Protein AF-A0A966C2Y0-F1 (afdb_monomer)

Secondary structure (DSSP, 8-state):
-HHHHHHHHHHHHHHHHHHHHHHHHHHHHHHHHHHHHHHHHHHHHHHHHHHTTT--HHHHHHHHHHHHHHHHHHHHHHHHHHHHHHHHHHHHHHHHHHHHHHHH--THHHHHHHHHHHHHHHHHHHHHHHHHHHHHHHHTTTS--GGGS-------

Sequence (156 aa):
MLPELVKTDIVTVLQTALAPAFLLVALGSMLNIFTGRLARVIDRSRLVQGRYLETEGEEHILCVSELRDLQLRIKYVNSAIYFSVLSAIVVCILIGLLFLMGLTNNPALAQIVAGAFTVAVIFLSVALIQFSREVRTGIRDFMIREEYLERSDRDK

Nearest PDB structures (foldseek):
  5c1f-assembly1_B  TM=3.737E-01  e=1.104E+00  Schizosaccharomyces pombe 972h-
  5nnv-assembly2_B  TM=4.106E-01  e=2.989E+00  Bacillus subtilis subsp. subtilis str. 168

pLDDT: mean 83.78, std 14.34, range [43.12, 97.38]

Mean predicted aligned error: 8.85 Å

Structure (mmCIF, N/CA/C/O backbone):
data_AF-A0A966C2Y0-F1
#
_entry.id   AF-A0A966C2Y0-F1
#
loop_
_atom_site.group_PDB
_atom_site.id
_atom_site.type_symbol
_atom_site.label_atom_id
_atom_site.label_alt_id
_atom_site.label_comp_id
_atom_site.label_asym_id
_atom_site.label_entity_id
_atom_site.label_seq_id
_atom_site.pdbx_PDB_ins_code
_atom_site.Cartn_x
_atom_site.Cartn_y
_atom_site.Cartn_z
_atom_site.occupancy
_atom_site.B_iso_or_equiv
_atom_site.auth_seq_id
_atom_site.auth_comp_id
_atom_site.auth_asym_id
_atom_site.auth_atom_id
_atom_site.pdbx_PDB_model_num
ATOM 1 N N . MET A 1 1 ? 34.117 11.760 -32.355 1.00 48.16 1 MET A N 1
ATOM 2 C CA . MET A 1 1 ? 32.700 11.503 -32.698 1.00 48.16 1 MET A CA 1
ATOM 3 C C . MET A 1 1 ? 32.055 10.374 -31.876 1.00 48.16 1 MET A C 1
ATOM 5 O O . MET A 1 1 ? 30.841 10.332 -31.794 1.00 48.16 1 MET A O 1
ATOM 9 N N . LEU A 1 2 ? 32.827 9.510 -31.195 1.00 54.31 2 LEU A N 1
ATOM 10 C CA . LEU A 1 2 ? 32.312 8.429 -30.332 1.00 54.31 2 LEU A CA 1
ATOM 11 C C . LEU A 1 2 ? 31.810 8.801 -28.904 1.00 54.31 2 LEU A C 1
ATOM 13 O O . LEU A 1 2 ? 31.111 7.970 -28.333 1.00 54.31 2 LEU A O 1
ATOM 17 N N . PRO A 1 3 ? 32.077 9.985 -28.300 1.00 53.78 3 PRO A N 1
ATOM 18 C CA . PRO A 1 3 ? 31.546 10.290 -26.963 1.00 53.78 3 PRO A CA 1
ATOM 19 C C . PRO A 1 3 ? 30.131 10.898 -26.962 1.00 53.78 3 PRO A C 1
ATOM 21 O O . PRO A 1 3 ? 29.460 10.837 -25.937 1.00 53.78 3 PRO A O 1
ATOM 24 N N . GLU A 1 4 ? 29.650 11.468 -28.076 1.00 51.91 4 GLU A N 1
ATOM 25 C CA . GLU A 1 4 ? 28.286 12.028 -28.147 1.00 51.91 4 GLU A CA 1
ATOM 26 C C . GLU A 1 4 ? 27.208 10.944 -28.237 1.00 51.91 4 GLU A C 1
ATOM 28 O O . GLU A 1 4 ? 26.176 11.073 -27.587 1.00 51.91 4 GLU A O 1
ATOM 33 N N . LEU A 1 5 ? 27.466 9.846 -28.958 1.00 53.47 5 LEU A N 1
ATOM 34 C CA . LEU A 1 5 ? 26.516 8.733 -29.094 1.00 53.47 5 LEU A CA 1
ATOM 35 C C . LEU A 1 5 ? 26.255 8.038 -27.745 1.00 53.47 5 LEU A C 1
ATOM 37 O O . LEU A 1 5 ? 25.105 7.860 -27.362 1.00 53.47 5 LEU A O 1
ATOM 41 N N . VAL A 1 6 ? 27.309 7.765 -26.964 1.00 56.72 6 VAL A N 1
ATOM 42 C CA . VAL A 1 6 ? 27.183 7.160 -25.621 1.00 56.72 6 VAL A CA 1
ATOM 43 C C . VAL A 1 6 ? 26.475 8.097 -24.632 1.00 56.72 6 VAL A C 1
ATOM 45 O O . VAL A 1 6 ? 25.747 7.647 -23.747 1.00 56.72 6 VAL A O 1
ATOM 48 N N . LYS A 1 7 ? 26.671 9.416 -24.768 1.00 55.12 7 LYS A N 1
ATOM 49 C CA . LYS A 1 7 ? 26.051 10.408 -23.880 1.00 55.12 7 LYS A CA 1
ATOM 50 C C . LYS A 1 7 ? 24.544 10.517 -24.116 1.00 55.12 7 LYS A C 1
ATOM 52 O O . LYS A 1 7 ? 23.805 10.681 -23.147 1.00 55.12 7 LYS A O 1
ATOM 57 N N . THR A 1 8 ? 24.090 10.398 -25.363 1.00 59.09 8 THR A N 1
ATOM 58 C CA . THR A 1 8 ? 22.660 10.429 -25.696 1.00 59.09 8 THR A CA 1
ATOM 59 C C . THR A 1 8 ? 21.933 9.200 -25.151 1.00 59.09 8 THR A C 1
ATOM 61 O O . THR A 1 8 ? 20.899 9.363 -24.509 1.00 59.09 8 THR A O 1
ATOM 64 N N . ASP A 1 9 ? 22.514 8.002 -25.274 1.00 66.56 9 ASP A N 1
ATOM 65 C CA . ASP A 1 9 ? 21.869 6.760 -24.819 1.00 66.56 9 ASP A CA 1
ATOM 66 C C . ASP A 1 9 ? 21.641 6.736 -23.299 1.00 66.56 9 ASP A C 1
ATOM 68 O O . ASP A 1 9 ? 20.539 6.444 -22.831 1.00 66.56 9 ASP A O 1
ATOM 72 N N . ILE A 1 10 ? 22.638 7.135 -22.502 1.00 69.62 10 ILE A N 1
ATOM 73 C CA . ILE A 1 10 ? 22.497 7.183 -21.037 1.00 69.62 10 ILE A CA 1
ATOM 74 C C . ILE A 1 10 ? 21.482 8.238 -20.586 1.00 69.62 10 ILE A C 1
ATOM 76 O O . ILE A 1 10 ? 20.708 7.990 -19.661 1.00 69.62 10 ILE A O 1
ATOM 80 N N . VAL A 1 11 ? 21.441 9.401 -21.242 1.00 75.00 11 VAL A N 1
ATOM 81 C CA . VAL A 1 11 ? 20.462 10.450 -20.923 1.00 75.00 11 VAL A CA 1
ATOM 82 C C . VAL A 1 11 ? 19.042 9.978 -21.245 1.00 75.00 11 VAL A C 1
ATOM 84 O O . VAL A 1 11 ? 18.140 10.181 -20.432 1.00 75.00 11 VAL A O 1
ATOM 87 N N . THR A 1 12 ? 18.836 9.293 -22.373 1.00 76.19 12 THR A N 1
ATOM 88 C CA . THR A 1 12 ? 17.528 8.739 -22.751 1.00 76.19 12 THR A CA 1
ATOM 89 C C . THR A 1 12 ? 17.063 7.646 -21.785 1.00 76.19 12 THR A C 1
ATOM 91 O O . THR A 1 12 ? 15.888 7.613 -21.417 1.00 76.19 12 THR A O 1
ATOM 94 N N . VAL A 1 13 ? 17.967 6.788 -21.306 1.00 75.06 13 VAL A N 1
ATOM 95 C CA . VAL A 1 13 ? 17.651 5.751 -20.304 1.00 75.06 13 VAL A CA 1
ATOM 96 C C . VAL A 1 13 ? 17.295 6.362 -18.946 1.00 75.06 13 VAL A C 1
ATOM 98 O O . VAL A 1 13 ? 16.336 5.939 -18.301 1.00 75.06 13 VAL A O 1
ATOM 101 N N . LEU A 1 14 ? 18.010 7.407 -18.521 1.00 76.19 14 LEU A N 1
ATOM 102 C CA . LEU A 1 14 ? 17.665 8.142 -17.302 1.00 76.19 14 LEU A CA 1
ATOM 103 C C . LEU A 1 14 ? 16.274 8.782 -17.408 1.00 76.19 14 LEU A C 1
ATOM 105 O O . LEU A 1 14 ? 15.496 8.711 -16.460 1.00 76.19 14 LEU A O 1
ATOM 109 N N . GLN A 1 15 ? 15.937 9.365 -18.562 1.00 80.25 15 GLN A N 1
ATOM 110 C CA . GLN A 1 15 ? 14.630 9.985 -18.792 1.00 80.25 15 GLN A CA 1
ATOM 111 C C . GLN A 1 15 ? 13.483 8.967 -18.811 1.00 80.25 15 GLN A C 1
ATOM 113 O O . GLN A 1 15 ? 12.427 9.238 -18.239 1.00 80.25 15 GLN A O 1
ATOM 118 N N . THR A 1 16 ? 13.673 7.786 -19.406 1.00 79.50 16 THR A N 1
ATOM 119 C CA . THR A 1 16 ? 12.645 6.729 -19.400 1.00 79.50 16 THR A CA 1
ATOM 120 C C . THR A 1 16 ? 12.432 6.130 -18.008 1.00 79.50 16 THR A C 1
ATOM 122 O O . THR A 1 16 ? 11.307 5.759 -17.670 1.00 79.50 16 THR A O 1
ATOM 125 N N . ALA A 1 17 ? 13.461 6.121 -17.157 1.00 82.81 17 ALA A N 1
ATOM 126 C CA . ALA A 1 17 ? 13.355 5.702 -15.760 1.00 82.81 17 ALA A CA 1
ATOM 127 C C . ALA A 1 17 ? 12.655 6.730 -14.839 1.00 82.81 17 ALA A C 1
ATOM 129 O O . ALA A 1 17 ? 12.220 6.364 -13.745 1.00 82.81 17 ALA A O 1
ATOM 130 N N . LEU A 1 18 ? 12.484 7.994 -15.259 1.00 86.50 18 LEU A N 1
ATOM 131 C CA . LEU A 1 18 ? 11.802 9.013 -14.441 1.00 86.50 18 LEU A CA 1
ATOM 132 C C . LEU A 1 18 ? 10.325 8.681 -14.202 1.00 86.50 18 LEU A C 1
ATOM 134 O O . LEU A 1 18 ? 9.833 8.846 -13.087 1.00 86.50 18 LEU A O 1
ATOM 138 N N . ALA A 1 19 ? 9.615 8.190 -15.220 1.00 85.12 19 ALA A N 1
ATOM 139 C CA . ALA A 1 19 ? 8.190 7.868 -15.115 1.00 85.12 19 ALA A CA 1
ATOM 140 C C . ALA A 1 19 ? 7.872 6.862 -13.981 1.00 85.12 19 ALA A C 1
ATOM 142 O O . ALA A 1 19 ? 7.036 7.170 -13.127 1.00 85.12 19 ALA A O 1
ATOM 143 N N . PRO A 1 20 ? 8.536 5.695 -13.884 1.00 86.94 20 PRO A N 1
ATOM 144 C CA . PRO A 1 20 ? 8.327 4.784 -12.758 1.00 86.94 20 PRO A CA 1
ATOM 145 C C . PRO A 1 20 ? 8.891 5.301 -11.427 1.00 86.94 20 PRO A C 1
ATOM 147 O O . PRO A 1 20 ? 8.351 4.964 -10.374 1.00 86.94 20 PRO A O 1
ATOM 150 N N . ALA A 1 21 ? 9.917 6.159 -11.435 1.00 90.25 21 ALA A N 1
ATOM 151 C CA . ALA A 1 21 ? 10.388 6.804 -10.209 1.00 90.25 21 ALA A CA 1
ATOM 152 C C . ALA A 1 21 ? 9.316 7.729 -9.597 1.00 90.25 21 ALA A C 1
ATOM 154 O O . ALA A 1 21 ? 9.116 7.717 -8.382 1.00 90.25 21 ALA A O 1
ATOM 155 N N . PHE A 1 22 ? 8.551 8.461 -10.418 1.00 91.25 22 PHE A N 1
ATOM 156 C CA . PHE A 1 22 ? 7.397 9.236 -9.938 1.00 91.25 22 PHE A CA 1
ATOM 157 C C . PHE A 1 22 ? 6.330 8.356 -9.278 1.00 91.25 22 PHE A C 1
ATOM 159 O O . PHE A 1 22 ? 5.731 8.749 -8.275 1.00 91.25 22 PHE A O 1
ATOM 166 N N . LEU A 1 23 ? 6.122 7.145 -9.798 1.00 91.50 23 LEU A N 1
ATOM 167 C CA . LEU A 1 23 ? 5.194 6.181 -9.213 1.00 91.50 23 LEU A CA 1
ATOM 168 C C . LEU A 1 23 ? 5.664 5.732 -7.814 1.00 91.50 23 LEU A C 1
ATOM 170 O O . LEU A 1 23 ? 4.839 5.643 -6.906 1.00 91.50 23 LEU A O 1
ATOM 174 N N . LEU A 1 24 ? 6.974 5.554 -7.583 1.00 94.25 24 LEU A N 1
ATOM 175 C CA . LEU A 1 24 ? 7.514 5.288 -6.237 1.00 94.25 24 LEU A CA 1
ATOM 176 C C . LEU A 1 24 ? 7.253 6.433 -5.256 1.00 94.25 24 LEU A C 1
ATOM 178 O O . LEU A 1 24 ? 6.885 6.182 -4.109 1.00 94.25 24 LEU A O 1
ATOM 182 N N . VAL A 1 25 ? 7.405 7.684 -5.697 1.00 95.19 25 VAL A N 1
ATOM 183 C CA . VAL A 1 25 ? 7.099 8.852 -4.855 1.00 95.19 25 VAL A CA 1
ATOM 184 C C . VAL A 1 25 ? 5.616 8.862 -4.474 1.00 95.19 25 VAL A C 1
ATOM 186 O O . VAL A 1 25 ? 5.275 9.043 -3.302 1.00 95.19 25 VAL A O 1
ATOM 189 N N . ALA A 1 26 ? 4.729 8.600 -5.439 1.00 93.12 26 ALA A N 1
ATOM 190 C CA . ALA A 1 26 ? 3.293 8.498 -5.189 1.00 93.12 26 ALA A CA 1
ATOM 191 C C . ALA A 1 26 ? 2.954 7.357 -4.211 1.00 93.12 26 ALA A C 1
ATOM 193 O O . ALA A 1 26 ? 2.179 7.560 -3.275 1.00 93.12 26 ALA A O 1
ATOM 194 N N . LEU A 1 27 ? 3.581 6.185 -4.367 1.00 95.31 27 LEU A N 1
ATOM 195 C CA . LEU A 1 27 ? 3.452 5.060 -3.435 1.00 95.31 27 LEU A CA 1
ATOM 196 C C . LEU A 1 27 ? 3.918 5.427 -2.024 1.00 95.31 27 LEU A C 1
ATOM 198 O O . LEU A 1 27 ? 3.228 5.101 -1.061 1.00 95.31 27 LEU A O 1
ATOM 202 N N . GLY A 1 28 ? 5.039 6.140 -1.886 1.00 95.19 28 GLY A N 1
ATOM 203 C CA . GLY A 1 28 ? 5.531 6.618 -0.592 1.00 95.19 28 GLY A CA 1
ATOM 204 C C . GLY A 1 28 ? 4.529 7.539 0.109 1.00 95.19 28 GLY A C 1
ATOM 205 O O . GLY A 1 28 ? 4.244 7.366 1.295 1.00 95.19 28 GLY A O 1
ATOM 206 N N . SER A 1 29 ? 3.921 8.465 -0.639 1.00 95.12 29 SER A N 1
ATOM 207 C CA . SER A 1 29 ? 2.847 9.322 -0.124 1.00 95.12 29 SER A CA 1
ATOM 208 C C . SER A 1 29 ? 1.627 8.506 0.325 1.00 95.12 29 SER A C 1
ATOM 210 O O . SER A 1 29 ? 1.135 8.686 1.442 1.00 95.12 2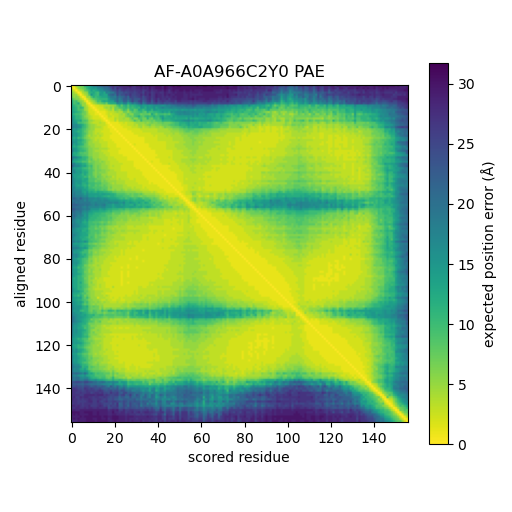9 SER A O 1
ATOM 212 N N . MET A 1 30 ? 1.179 7.545 -0.492 1.00 93.19 30 MET A N 1
ATOM 213 C CA . MET A 1 30 ? 0.061 6.660 -0.143 1.00 93.19 30 MET A 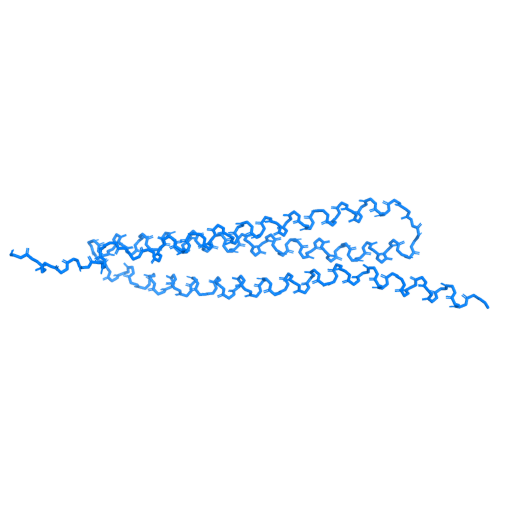CA 1
ATOM 214 C C . MET A 1 30 ? 0.347 5.817 1.103 1.00 93.19 30 MET A C 1
ATOM 216 O O . MET A 1 30 ? -0.511 5.710 1.978 1.00 93.19 30 MET A O 1
ATOM 220 N N . LEU A 1 31 ? 1.557 5.269 1.235 1.00 95.00 31 LEU A N 1
ATOM 221 C CA . LEU A 1 31 ? 1.965 4.501 2.412 1.00 95.00 31 LEU A CA 1
ATOM 222 C C . LEU A 1 31 ? 1.936 5.349 3.684 1.00 95.00 31 LEU A C 1
ATOM 224 O O . LEU A 1 31 ? 1.497 4.860 4.726 1.00 95.00 31 LEU A O 1
ATOM 228 N N . ASN A 1 32 ? 2.334 6.620 3.608 1.00 95.44 32 ASN A N 1
ATOM 229 C CA . ASN A 1 32 ? 2.233 7.530 4.745 1.00 95.44 32 ASN A CA 1
ATOM 230 C C . ASN A 1 32 ? 0.765 7.772 5.146 1.00 95.44 32 ASN A C 1
ATOM 232 O O . ASN A 1 32 ? 0.423 7.721 6.327 1.00 95.44 32 ASN A O 1
ATOM 236 N N . ILE A 1 33 ? -0.130 7.946 4.165 1.00 93.19 33 ILE A N 1
ATOM 237 C CA . ILE A 1 33 ? -1.577 8.067 4.412 1.00 93.19 33 ILE A CA 1
ATOM 238 C C . ILE A 1 33 ? -2.112 6.802 5.092 1.00 93.19 33 ILE A C 1
ATOM 240 O O . ILE A 1 33 ? -2.822 6.894 6.095 1.00 93.19 33 ILE A O 1
ATOM 244 N N . PHE A 1 34 ? -1.775 5.618 4.579 1.00 92.56 34 PHE A N 1
ATOM 245 C CA . PHE A 1 34 ? -2.255 4.353 5.134 1.00 92.56 34 PHE A CA 1
ATOM 246 C C . PHE A 1 34 ? -1.731 4.126 6.549 1.00 92.56 34 PHE A C 1
ATOM 248 O O . PHE A 1 34 ? -2.508 3.786 7.438 1.00 92.56 34 PHE A O 1
ATOM 255 N N . THR A 1 35 ? -0.447 4.389 6.779 1.00 92.88 35 THR A N 1
ATOM 256 C CA . THR A 1 35 ? 0.198 4.243 8.089 1.00 92.88 35 THR A CA 1
ATOM 257 C C . THR A 1 35 ? -0.403 5.207 9.109 1.00 92.88 35 THR A C 1
ATOM 259 O O . THR A 1 35 ? -0.770 4.789 10.205 1.00 92.88 35 THR A O 1
ATOM 262 N N . GLY A 1 36 ? -0.606 6.476 8.736 1.00 93.25 36 GLY A N 1
ATOM 263 C CA . GLY A 1 36 ? -1.251 7.461 9.605 1.00 93.25 36 GLY A CA 1
ATOM 264 C C . GLY A 1 36 ? -2.695 7.093 9.955 1.00 93.25 36 GLY A C 1
ATOM 265 O O . GLY A 1 36 ? -3.139 7.303 11.082 1.00 93.25 36 GLY A O 1
ATOM 266 N N . ARG A 1 37 ? -3.443 6.499 9.017 1.00 89.81 37 ARG A N 1
ATOM 267 C CA . ARG A 1 37 ? -4.793 5.987 9.299 1.00 89.81 37 ARG A CA 1
ATOM 268 C C . ARG A 1 37 ? -4.769 4.753 10.188 1.00 89.81 37 ARG A C 1
ATOM 270 O O . ARG A 1 37 ? -5.553 4.694 11.129 1.00 89.81 37 ARG A O 1
ATOM 277 N N . LEU A 1 38 ? -3.873 3.807 9.919 1.00 93.38 38 LEU A N 1
ATOM 278 C CA . LEU A 1 38 ? -3.712 2.601 10.722 1.00 93.38 38 LEU A CA 1
ATOM 279 C C . LEU A 1 38 ? -3.387 2.951 12.176 1.00 93.38 38 LEU A C 1
ATOM 281 O O . LEU A 1 38 ? -4.039 2.422 13.069 1.00 93.38 38 LEU A O 1
ATOM 285 N N . ALA A 1 39 ? -2.455 3.881 12.401 1.00 93.75 39 ALA A N 1
ATOM 286 C CA . ALA A 1 39 ? -2.108 4.369 13.734 1.00 93.75 39 ALA A CA 1
ATOM 287 C C . ALA A 1 39 ? -3.346 4.893 14.474 1.00 93.75 39 ALA A C 1
ATOM 289 O O . ALA A 1 39 ? -3.665 4.398 15.549 1.00 93.75 39 ALA A O 1
ATOM 290 N N . ARG A 1 40 ? -4.133 5.778 13.842 1.00 91.69 40 ARG A N 1
ATOM 291 C CA . ARG A 1 40 ? -5.376 6.299 14.440 1.00 91.69 40 ARG A CA 1
ATOM 292 C C . ARG A 1 40 ? -6.395 5.206 14.776 1.00 91.69 40 ARG A C 1
ATOM 294 O O . ARG A 1 40 ? -7.043 5.279 15.816 1.00 91.69 40 ARG A O 1
ATOM 301 N N . VAL A 1 41 ? -6.567 4.204 13.908 1.00 89.88 41 VAL A N 1
ATOM 302 C CA . VAL A 1 41 ? -7.503 3.091 14.159 1.00 89.88 41 VAL A CA 1
ATOM 303 C C . VAL A 1 41 ? -6.993 2.188 15.286 1.00 89.88 41 VAL A C 1
ATOM 305 O O . VAL A 1 41 ? -7.786 1.769 16.127 1.00 89.88 41 VAL A O 1
ATOM 308 N N . ILE A 1 42 ? -5.686 1.919 15.341 1.00 92.62 42 ILE A N 1
ATOM 309 C CA . ILE A 1 42 ? -5.057 1.140 16.414 1.00 92.62 42 ILE A CA 1
ATOM 310 C C . ILE A 1 42 ? -5.176 1.876 17.747 1.00 92.62 42 ILE A C 1
ATOM 312 O O . ILE A 1 42 ? -5.602 1.273 18.729 1.00 92.62 42 ILE A O 1
ATOM 316 N N . ASP A 1 43 ? -4.866 3.168 17.791 1.00 94.50 43 ASP A N 1
ATOM 317 C CA . ASP A 1 43 ? -4.973 3.963 19.014 1.00 94.50 43 ASP A CA 1
ATOM 318 C C . ASP A 1 43 ? -6.420 4.003 19.515 1.00 94.50 43 ASP A C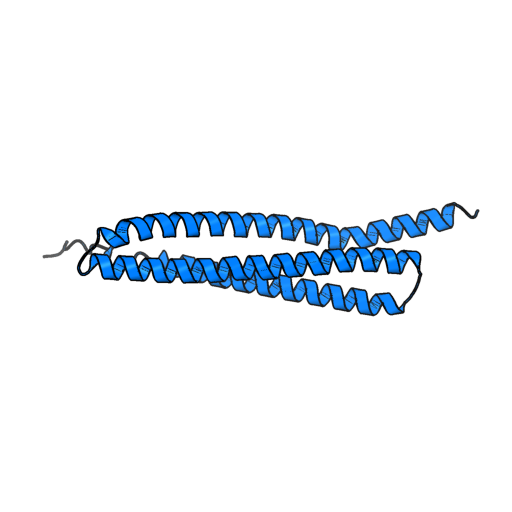 1
ATOM 320 O O . ASP A 1 43 ? -6.666 3.760 20.696 1.00 94.50 43 ASP A O 1
ATOM 324 N N . ARG A 1 44 ? -7.401 4.163 18.613 1.00 90.69 44 ARG A N 1
ATOM 325 C CA . ARG A 1 44 ? -8.818 4.019 18.972 1.00 90.69 44 ARG A CA 1
ATOM 326 C C . ARG A 1 44 ? -9.132 2.621 19.507 1.00 90.69 44 ARG A C 1
ATOM 328 O O . ARG A 1 44 ? -9.793 2.517 20.531 1.00 90.69 44 ARG A O 1
ATOM 335 N N . SER A 1 45 ? -8.639 1.554 18.877 1.00 91.69 45 SER A N 1
ATOM 336 C CA . SER A 1 45 ? -8.867 0.188 19.374 1.00 91.69 45 SER A CA 1
ATOM 337 C C . SER A 1 45 ? -8.308 -0.032 20.775 1.00 91.69 45 SER A C 1
ATOM 339 O O . SER A 1 45 ? -8.985 -0.646 21.590 1.00 91.69 45 SER A O 1
ATOM 341 N N . ARG A 1 46 ? -7.141 0.541 21.096 1.00 92.50 46 ARG A N 1
ATOM 342 C CA . ARG A 1 46 ? -6.543 0.468 22.436 1.00 92.50 46 ARG A CA 1
ATOM 343 C C . ARG A 1 46 ? -7.407 1.169 23.482 1.00 92.50 46 ARG A C 1
ATOM 345 O O . ARG A 1 46 ? -7.600 0.627 24.564 1.00 92.50 46 ARG A O 1
ATOM 352 N N . LEU A 1 47 ? -7.967 2.334 23.148 1.00 90.94 47 LEU A N 1
ATOM 353 C CA . LEU A 1 47 ? -8.891 3.053 24.031 1.00 90.94 47 LEU A CA 1
ATOM 354 C C . LEU A 1 47 ? -10.164 2.240 24.306 1.00 90.94 47 LEU A C 1
ATOM 356 O O . LEU A 1 47 ? -10.572 2.107 25.456 1.00 90.94 47 LEU A O 1
ATOM 360 N N . VAL A 1 48 ? -10.775 1.657 23.268 1.00 89.00 48 VAL A N 1
ATOM 361 C CA . VAL A 1 48 ? -11.984 0.831 23.437 1.00 89.00 48 VAL A CA 1
ATOM 362 C C . VAL A 1 48 ? -11.670 -0.462 24.199 1.00 89.00 48 VAL A C 1
ATOM 364 O O . VAL A 1 48 ? -12.446 -0.855 25.063 1.00 89.00 48 VAL A O 1
ATOM 367 N N . GLN A 1 49 ? -10.509 -1.081 23.955 1.00 90.44 49 GLN A N 1
ATOM 368 C CA . GLN A 1 49 ? -10.044 -2.256 24.700 1.00 90.44 49 GLN A CA 1
ATOM 369 C C . GLN A 1 49 ? -9.869 -1.973 26.195 1.00 90.44 49 GLN A C 1
ATOM 371 O O . GLN A 1 49 ? -10.158 -2.853 26.997 1.00 90.44 49 GLN A O 1
ATOM 376 N N . GLY A 1 50 ? -9.448 -0.765 26.582 1.00 89.56 50 GLY A N 1
ATOM 377 C CA . GLY A 1 50 ? -9.371 -0.373 27.994 1.00 89.56 50 GLY A CA 1
ATOM 378 C C . GLY A 1 50 ? -10.728 -0.444 28.702 1.00 89.56 50 GLY A C 1
ATOM 379 O O . GLY A 1 50 ? -10.820 -0.984 29.798 1.00 89.56 50 GLY A O 1
ATOM 380 N N . ARG A 1 51 ? -11.798 -0.012 28.022 1.00 86.50 51 ARG A N 1
ATOM 381 C CA . ARG A 1 51 ? -13.179 -0.036 28.544 1.00 86.50 51 ARG A CA 1
ATOM 382 C C . ARG A 1 51 ? -13.798 -1.435 28.588 1.00 86.50 51 ARG A C 1
ATOM 384 O O . ARG A 1 51 ? -14.828 -1.635 29.222 1.00 86.50 51 ARG A O 1
ATOM 391 N N . TYR A 1 52 ? -13.201 -2.417 27.912 1.00 86.06 52 TYR A N 1
ATOM 392 C CA . TYR A 1 52 ? -13.736 -3.781 27.849 1.00 86.06 52 TYR A CA 1
ATOM 393 C C . TYR A 1 52 ? -13.861 -4.428 29.237 1.00 86.06 52 TYR A C 1
ATOM 395 O O . TYR A 1 52 ? -14.821 -5.147 29.490 1.00 86.06 52 TYR A O 1
ATOM 403 N N . LEU A 1 53 ? -12.903 -4.159 30.130 1.00 83.31 53 LEU A N 1
ATOM 404 C CA . LEU A 1 53 ? -12.878 -4.690 31.500 1.00 83.31 53 LEU A CA 1
ATOM 405 C C . LEU A 1 53 ? -13.804 -3.931 32.464 1.00 83.31 53 LEU A C 1
ATOM 407 O O . LEU A 1 53 ? -14.062 -4.421 33.556 1.00 83.31 53 LEU A O 1
ATOM 411 N N . GLU A 1 54 ? -14.276 -2.749 32.070 1.00 86.69 54 GLU A N 1
ATOM 412 C CA . GLU A 1 54 ? -15.052 -1.827 32.911 1.00 86.69 54 GLU A CA 1
ATOM 413 C C . GLU A 1 54 ? -16.543 -1.791 32.532 1.00 86.69 54 GLU A C 1
ATOM 415 O O . GLU A 1 54 ? -17.323 -1.098 33.176 1.00 86.69 54 GLU A O 1
ATOM 420 N N . THR A 1 55 ? -16.945 -2.516 31.483 1.00 84.94 55 THR A N 1
ATOM 421 C CA . THR A 1 55 ? -18.310 -2.498 30.934 1.00 84.94 55 THR A CA 1
ATOM 422 C C . THR A 1 55 ? -19.039 -3.811 31.201 1.00 84.94 55 THR A C 1
ATOM 424 O O . THR A 1 55 ? -18.497 -4.891 30.964 1.00 84.94 55 THR A O 1
ATOM 427 N N . GLU A 1 56 ? -20.301 -3.719 31.625 1.00 84.50 56 GLU A N 1
ATOM 428 C CA . GLU A 1 56 ? -21.210 -4.851 31.846 1.00 84.50 56 GLU A CA 1
ATOM 429 C C . GLU A 1 56 ? -22.550 -4.620 31.119 1.00 84.50 56 GLU A C 1
ATOM 431 O O . GLU A 1 56 ? -22.877 -3.503 30.715 1.00 84.50 56 GLU A O 1
ATOM 436 N N . GLY A 1 57 ? -23.341 -5.679 30.921 1.00 86.38 57 GLY A N 1
ATOM 437 C CA . GLY A 1 57 ? -24.677 -5.571 30.318 1.00 86.38 57 GLY A CA 1
ATOM 438 C C . GLY A 1 57 ? -24.667 -5.077 28.863 1.00 86.38 57 GLY A C 1
ATOM 439 O O . GLY A 1 57 ? -23.869 -5.541 28.047 1.00 86.38 57 GLY A O 1
ATOM 440 N N . GLU A 1 58 ? -25.573 -4.158 28.517 1.00 82.81 58 GLU A N 1
ATOM 441 C CA . GLU A 1 58 ? -25.691 -3.634 27.146 1.00 82.81 58 GLU A CA 1
ATOM 442 C C . GLU A 1 58 ? -24.468 -2.822 26.698 1.00 82.81 58 GLU A C 1
ATOM 444 O O . GLU A 1 58 ? -24.058 -2.922 25.539 1.00 82.81 58 GLU A O 1
ATOM 449 N N . GLU A 1 59 ? -23.814 -2.094 27.609 1.00 81.94 59 GLU A N 1
ATOM 450 C CA . GLU A 1 59 ? -22.608 -1.320 27.285 1.00 81.94 59 GLU A CA 1
ATOM 451 C C . GLU A 1 59 ? -21.455 -2.221 26.825 1.00 81.94 59 GLU A C 1
ATOM 453 O O . GLU A 1 59 ? -20.700 -1.868 25.913 1.00 81.94 59 GLU A O 1
ATOM 458 N N . HIS A 1 60 ? -21.356 -3.427 27.394 1.00 87.12 60 HIS A N 1
ATOM 459 C CA . HIS A 1 60 ? -20.364 -4.415 26.979 1.00 87.12 60 HIS A CA 1
ATOM 460 C C . HIS A 1 60 ? -20.614 -4.908 25.547 1.00 87.12 60 HIS A C 1
ATOM 462 O O . HIS A 1 60 ? -19.682 -5.029 24.749 1.00 87.12 60 HIS A O 1
ATOM 468 N N . ILE A 1 61 ? -21.878 -5.147 25.183 1.00 85.31 61 ILE A N 1
ATOM 469 C CA . ILE A 1 61 ? -22.262 -5.585 23.832 1.00 85.31 61 ILE A CA 1
ATOM 470 C C . ILE A 1 61 ? -21.892 -4.507 22.803 1.00 85.31 61 ILE A C 1
ATOM 472 O O . ILE A 1 61 ? -21.328 -4.820 21.748 1.00 85.31 61 ILE A O 1
ATOM 476 N N . LEU A 1 62 ? -22.145 -3.235 23.128 1.00 85.12 62 LEU A N 1
ATOM 477 C CA . LEU A 1 62 ? -21.752 -2.099 22.295 1.00 85.12 62 LEU A CA 1
ATOM 478 C C . LEU A 1 62 ? -20.228 -2.008 22.149 1.00 85.12 62 LEU A C 1
ATOM 480 O O . LEU A 1 62 ? -19.735 -1.917 21.021 1.00 85.12 62 LEU A O 1
ATOM 484 N N . CYS A 1 63 ? -19.485 -2.127 23.252 1.00 87.31 63 CYS A N 1
ATOM 485 C CA . CYS A 1 63 ? -18.020 -2.128 23.268 1.00 87.31 63 CYS A CA 1
ATOM 486 C C . CYS A 1 63 ? -17.436 -3.230 22.364 1.00 87.31 63 CYS A C 1
ATOM 488 O O . CYS A 1 63 ? -16.592 -2.964 21.503 1.00 87.31 63 CYS A O 1
ATOM 490 N N . VAL A 1 64 ? -17.942 -4.461 22.482 1.00 89.31 64 VAL A N 1
ATOM 491 C CA . VAL A 1 64 ? -17.536 -5.597 21.638 1.00 89.31 64 VAL A CA 1
ATOM 492 C C . VAL A 1 64 ? -17.856 -5.349 20.165 1.00 89.31 64 VAL A C 1
ATOM 494 O O . VAL A 1 64 ? -17.044 -5.680 19.293 1.00 89.31 64 VAL A O 1
ATOM 497 N N . SER A 1 65 ? -19.016 -4.757 19.867 1.00 87.94 65 SER A N 1
ATOM 498 C CA . SER A 1 65 ? -19.397 -4.432 18.490 1.00 87.94 65 SER A CA 1
ATOM 499 C C . SER A 1 65 ? -18.438 -3.415 17.858 1.00 87.94 65 SER A C 1
ATOM 501 O O . SER A 1 65 ? -17.933 -3.664 16.761 1.00 87.94 65 SER A O 1
ATOM 503 N N . GLU A 1 66 ? -18.083 -2.352 18.590 1.00 88.81 66 GLU A N 1
ATOM 504 C CA . GLU A 1 66 ? -17.127 -1.334 18.140 1.00 88.81 66 GLU A CA 1
ATOM 505 C C . GLU A 1 66 ? -15.730 -1.944 17.924 1.00 88.81 66 GLU A C 1
ATOM 507 O O . GLU A 1 66 ? -15.083 -1.689 16.904 1.00 88.81 66 GLU A O 1
ATOM 512 N N . LEU A 1 67 ? -15.269 -2.816 18.831 1.00 90.06 67 LEU A N 1
ATOM 513 C CA . LEU A 1 67 ? -13.989 -3.522 18.683 1.00 90.06 67 LEU A CA 1
ATOM 514 C C . LEU A 1 67 ? -13.938 -4.386 17.422 1.00 90.06 67 LEU A C 1
ATOM 516 O O . LEU A 1 67 ? -12.912 -4.412 16.734 1.00 90.06 67 LEU A O 1
ATOM 520 N N . ARG A 1 68 ? -15.037 -5.070 17.087 1.00 89.94 68 ARG A N 1
ATOM 521 C CA . ARG A 1 68 ? -15.113 -5.908 15.884 1.00 89.94 68 ARG A CA 1
ATOM 522 C C . ARG A 1 68 ? -15.013 -5.073 14.607 1.00 89.94 68 ARG A C 1
ATOM 524 O O . ARG A 1 68 ? -14.325 -5.474 13.665 1.00 89.94 68 ARG A O 1
ATOM 531 N N . ASP A 1 69 ? -15.626 -3.895 14.589 1.00 88.38 69 ASP A N 1
ATOM 532 C CA . ASP A 1 69 ? -15.540 -2.974 13.454 1.00 88.38 69 ASP A CA 1
ATOM 533 C C . ASP A 1 69 ? -14.141 -2.362 13.313 1.00 88.38 69 ASP A C 1
ATOM 535 O O . ASP A 1 69 ? -13.588 -2.307 12.205 1.00 88.38 69 ASP A O 1
ATOM 539 N N . LEU A 1 70 ? -13.505 -1.990 14.428 1.00 89.81 70 LEU A N 1
ATOM 540 C CA . LEU A 1 70 ? -12.112 -1.532 14.439 1.00 89.81 70 LEU A CA 1
ATOM 541 C C . LEU A 1 70 ? -11.154 -2.622 13.937 1.00 89.81 70 LEU A C 1
ATOM 543 O O . LEU A 1 70 ? -10.267 -2.333 13.131 1.00 89.81 70 LEU A O 1
ATOM 547 N N . GLN A 1 71 ? -11.366 -3.882 14.324 1.00 91.31 71 GLN A N 1
ATOM 548 C CA . GLN A 1 71 ? -10.563 -5.010 13.850 1.00 91.31 71 GLN A CA 1
ATOM 549 C C . GLN A 1 71 ? -10.672 -5.202 12.328 1.00 91.31 71 GLN A C 1
ATOM 551 O O . GLN A 1 71 ? -9.660 -5.419 11.652 1.00 91.31 71 GLN A O 1
ATOM 556 N N . LEU A 1 72 ? -11.879 -5.089 11.762 1.00 89.38 72 LEU A N 1
ATOM 557 C CA . LEU A 1 72 ? -12.076 -5.161 10.312 1.00 89.38 72 LEU A CA 1
ATOM 558 C C . LEU A 1 72 ? -11.353 -4.019 9.589 1.00 89.38 72 LEU A C 1
ATOM 560 O O . LEU A 1 72 ? -10.686 -4.263 8.581 1.00 89.38 72 LEU A O 1
ATOM 564 N N . ARG A 1 73 ? -11.420 -2.791 10.119 1.00 90.38 73 ARG A N 1
ATOM 565 C CA . ARG A 1 73 ? -10.691 -1.639 9.563 1.00 90.38 73 ARG A CA 1
ATOM 566 C C . ARG A 1 73 ? -9.183 -1.871 9.562 1.00 90.38 73 ARG A C 1
ATOM 568 O O . ARG A 1 73 ? -8.559 -1.699 8.517 1.00 90.38 73 ARG A O 1
ATOM 575 N N . ILE A 1 74 ? -8.613 -2.340 10.677 1.00 92.38 74 ILE A N 1
ATOM 576 C CA . ILE A 1 74 ? -7.184 -2.690 10.775 1.00 92.38 74 ILE A CA 1
ATOM 577 C C . ILE A 1 74 ? -6.804 -3.692 9.681 1.00 92.38 74 ILE A C 1
ATOM 579 O O . ILE A 1 74 ? -5.814 -3.489 8.977 1.00 92.38 74 ILE A O 1
ATOM 583 N N . LYS A 1 75 ? -7.614 -4.739 9.480 1.00 92.56 75 LYS A N 1
ATOM 584 C CA . LYS A 1 75 ? -7.360 -5.758 8.452 1.00 92.56 75 LYS A CA 1
ATOM 585 C C . LYS A 1 75 ? -7.328 -5.166 7.040 1.00 92.56 75 LYS A C 1
ATOM 587 O O . LYS A 1 75 ? -6.434 -5.506 6.264 1.00 92.56 75 LYS A O 1
ATOM 592 N N . TYR A 1 76 ? -8.268 -4.284 6.699 1.00 92.06 76 TYR A N 1
ATOM 593 C CA . TYR A 1 76 ? -8.309 -3.660 5.375 1.00 92.06 76 TYR A CA 1
ATOM 594 C C . TYR A 1 76 ? -7.150 -2.686 5.142 1.00 92.06 76 TYR A C 1
ATOM 596 O O . TYR A 1 76 ? -6.515 -2.768 4.090 1.00 92.06 76 TYR A O 1
ATOM 604 N N . VAL A 1 77 ? -6.822 -1.818 6.112 1.00 93.25 77 VAL A N 1
ATOM 605 C CA . VAL A 1 77 ? -5.677 -0.896 5.972 1.00 93.25 77 VAL A CA 1
ATOM 606 C C . VAL A 1 77 ? -4.368 -1.675 5.869 1.00 93.25 77 VAL A C 1
ATOM 608 O O . VAL A 1 77 ? -3.565 -1.400 4.982 1.00 93.25 77 VAL A O 1
ATOM 611 N N . ASN A 1 78 ? -4.167 -2.688 6.715 1.00 94.38 78 ASN A N 1
ATOM 612 C CA . ASN A 1 78 ? -2.954 -3.501 6.671 1.00 94.38 78 ASN A CA 1
ATOM 613 C C . ASN A 1 78 ? -2.822 -4.260 5.339 1.00 94.38 78 ASN A C 1
ATOM 615 O O . ASN A 1 78 ? -1.741 -4.325 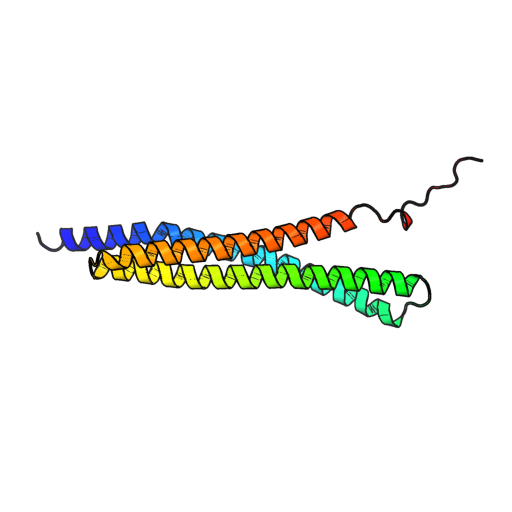4.757 1.00 94.38 78 ASN A O 1
ATOM 619 N N . SER A 1 79 ? -3.935 -4.774 4.800 1.00 94.44 79 SER A N 1
ATOM 620 C CA . SER A 1 79 ? -3.944 -5.388 3.469 1.00 94.44 79 SER A CA 1
ATOM 621 C C . SER A 1 79 ? -3.604 -4.380 2.364 1.00 94.44 79 SER A C 1
ATOM 623 O O . SER A 1 79 ? -2.849 -4.727 1.459 1.00 94.44 79 SER A O 1
ATOM 625 N N . ALA A 1 80 ? -4.103 -3.141 2.440 1.00 94.56 80 ALA A N 1
ATOM 626 C CA . ALA A 1 80 ? -3.753 -2.086 1.488 1.00 94.56 80 ALA A CA 1
ATOM 627 C C . ALA A 1 80 ? -2.252 -1.748 1.534 1.00 94.56 80 ALA A C 1
ATOM 629 O O . ALA A 1 80 ? -1.611 -1.685 0.487 1.00 94.56 80 ALA A O 1
ATOM 630 N N . ILE A 1 81 ? -1.675 -1.619 2.736 1.00 95.50 81 ILE A N 1
ATOM 631 C CA . ILE A 1 81 ? -0.231 -1.402 2.930 1.00 95.50 81 ILE A CA 1
ATOM 632 C C . ILE A 1 81 ? 0.572 -2.531 2.283 1.00 95.50 81 ILE A C 1
ATOM 634 O O . ILE A 1 81 ? 1.492 -2.257 1.516 1.00 95.50 81 ILE A O 1
ATOM 638 N N . TYR A 1 82 ? 0.198 -3.787 2.536 1.00 96.31 82 TYR A N 1
ATOM 639 C CA . TYR A 1 82 ? 0.884 -4.949 1.972 1.00 96.31 82 TYR A CA 1
ATOM 640 C C . TYR A 1 82 ? 0.938 -4.910 0.437 1.00 96.31 82 TYR A C 1
ATOM 642 O O . TYR A 1 82 ? 2.016 -5.026 -0.147 1.00 96.31 82 TYR A O 1
ATOM 650 N N . PHE A 1 83 ? -0.201 -4.680 -0.226 1.00 95.94 83 PHE A N 1
ATOM 651 C CA . PHE A 1 83 ? -0.245 -4.598 -1.689 1.00 95.94 83 PHE A CA 1
ATOM 652 C C . PHE A 1 83 ? 0.492 -3.367 -2.241 1.00 95.94 83 PHE A C 1
ATOM 654 O O . PHE A 1 83 ? 1.132 -3.467 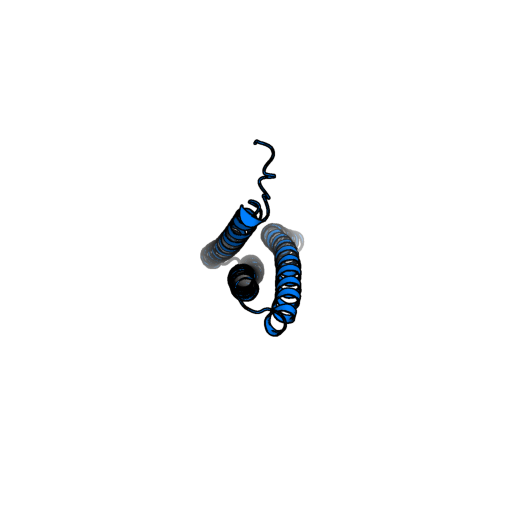-3.286 1.00 95.94 83 PHE A O 1
ATOM 661 N N . SER A 1 84 ? 0.482 -2.232 -1.535 1.00 96.00 84 SER A N 1
ATOM 662 C CA . SER A 1 84 ? 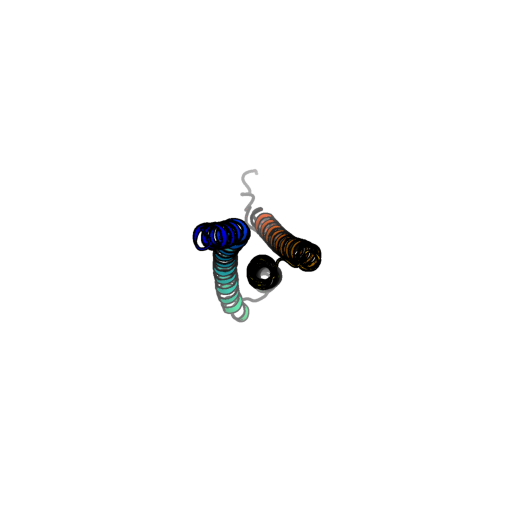1.276 -1.057 -1.920 1.00 96.00 84 SER A CA 1
ATOM 663 C C . SER A 1 84 ? 2.779 -1.303 -1.824 1.00 96.00 84 SER A C 1
ATOM 665 O O . SER A 1 84 ? 3.513 -0.913 -2.730 1.00 96.00 84 SER A O 1
ATOM 667 N N . VAL A 1 85 ? 3.250 -1.979 -0.772 1.00 96.69 85 VAL A N 1
ATOM 668 C CA . VAL A 1 85 ? 4.666 -2.362 -0.648 1.00 96.69 85 VAL A CA 1
ATOM 669 C C . VAL A 1 85 ? 5.048 -3.349 -1.749 1.00 96.69 85 VAL A C 1
ATOM 671 O O . VAL A 1 85 ? 6.088 -3.183 -2.384 1.00 96.69 85 VAL A O 1
ATOM 674 N N . LEU A 1 86 ? 4.191 -4.330 -2.044 1.00 97.25 86 LEU A N 1
ATOM 675 C CA . LEU A 1 86 ? 4.432 -5.288 -3.122 1.00 97.25 86 LEU A CA 1
ATOM 676 C C . LEU A 1 86 ? 4.508 -4.593 -4.491 1.00 97.25 86 LEU A C 1
ATOM 678 O O . LEU A 1 86 ? 5.423 -4.862 -5.267 1.00 97.25 86 LEU A O 1
ATOM 682 N N . SER A 1 87 ? 3.618 -3.631 -4.754 1.00 96.50 87 SER A N 1
ATOM 683 C CA . SER A 1 87 ? 3.702 -2.763 -5.932 1.00 96.50 87 SER A CA 1
ATOM 684 C C . SER A 1 87 ? 5.022 -1.993 -5.980 1.00 96.50 87 SER A C 1
ATOM 686 O O . SER A 1 87 ? 5.635 -1.932 -7.043 1.00 96.50 87 SER A O 1
ATOM 688 N N . ALA A 1 88 ? 5.475 -1.414 -4.864 1.00 96.31 88 ALA A N 1
ATOM 689 C CA . ALA A 1 88 ? 6.731 -0.664 -4.808 1.00 96.31 88 ALA A CA 1
ATOM 690 C C . ALA A 1 88 ? 7.939 -1.549 -5.141 1.00 96.31 88 ALA A C 1
ATOM 692 O O . ALA A 1 88 ? 8.796 -1.145 -5.923 1.00 96.31 88 ALA A O 1
ATOM 693 N N . ILE A 1 89 ? 7.974 -2.779 -4.620 1.00 97.38 89 ILE A N 1
ATOM 694 C CA . ILE A 1 89 ? 9.028 -3.757 -4.924 1.00 97.38 89 ILE A CA 1
ATOM 695 C C . ILE A 1 89 ? 9.065 -4.062 -6.427 1.00 97.38 89 ILE A C 1
ATOM 697 O O . ILE A 1 89 ? 10.136 -4.024 -7.032 1.00 97.38 89 ILE A O 1
ATOM 701 N N . VAL A 1 90 ? 7.907 -4.311 -7.052 1.00 96.69 90 VAL A N 1
ATOM 702 C CA . VAL A 1 90 ? 7.835 -4.570 -8.501 1.00 96.69 90 VAL A CA 1
ATOM 703 C C . VAL A 1 90 ? 8.302 -3.354 -9.307 1.00 96.69 90 VAL A C 1
ATOM 705 O O . VAL A 1 90 ? 9.001 -3.517 -10.304 1.00 96.69 90 VAL A O 1
ATOM 708 N N . VAL A 1 91 ? 7.989 -2.134 -8.863 1.00 95.62 91 VAL A N 1
ATOM 709 C CA . VAL A 1 91 ? 8.450 -0.899 -9.519 1.00 95.62 91 VAL A CA 1
ATOM 710 C C . VAL A 1 91 ? 9.964 -0.727 -9.386 1.00 95.62 91 VAL A C 1
ATOM 712 O O . VAL A 1 91 ? 10.614 -0.358 -10.361 1.00 95.62 91 VAL A O 1
ATOM 715 N N . CYS A 1 92 ? 10.556 -1.052 -8.234 1.00 95.50 92 CYS A N 1
ATOM 716 C CA . CYS A 1 92 ? 12.013 -1.060 -8.074 1.00 95.50 92 CYS A CA 1
ATOM 717 C C . CYS A 1 92 ? 12.685 -2.042 -9.048 1.00 95.50 92 CYS A C 1
ATOM 719 O O . CYS A 1 92 ? 13.676 -1.692 -9.689 1.00 95.50 92 CYS A O 1
ATOM 721 N N . ILE A 1 93 ? 12.119 -3.245 -9.211 1.00 95.12 93 ILE A N 1
ATOM 722 C CA . ILE A 1 93 ? 12.595 -4.231 -10.195 1.00 95.12 93 ILE A CA 1
ATOM 723 C C . ILE A 1 93 ? 12.452 -3.679 -11.618 1.00 95.12 93 ILE A C 1
ATOM 725 O O . ILE A 1 93 ? 13.388 -3.771 -12.409 1.00 95.12 93 ILE A O 1
ATOM 729 N N . LEU A 1 94 ? 11.311 -3.065 -11.941 1.00 94.19 94 LEU A N 1
ATOM 730 C CA . LEU A 1 94 ? 11.053 -2.455 -13.244 1.00 94.19 94 LEU A CA 1
ATOM 731 C C . LEU A 1 94 ? 12.072 -1.368 -13.588 1.00 94.19 94 LEU A C 1
ATOM 733 O O . LEU A 1 94 ? 12.550 -1.336 -14.720 1.00 94.19 94 LEU A O 1
ATOM 737 N N . ILE A 1 95 ? 12.430 -0.502 -12.635 1.00 92.56 95 ILE A N 1
ATOM 738 C CA . ILE A 1 95 ? 13.464 0.519 -12.847 1.00 92.56 95 ILE A CA 1
ATOM 739 C C . ILE A 1 95 ? 14.791 -0.165 -13.195 1.00 92.56 95 ILE A C 1
ATOM 741 O O . ILE A 1 95 ? 15.413 0.192 -14.192 1.00 92.56 95 ILE A O 1
ATOM 745 N N . GLY A 1 96 ? 15.187 -1.200 -12.447 1.00 91.69 96 GLY A N 1
ATOM 746 C CA . GLY A 1 96 ? 16.379 -1.994 -12.762 1.00 91.69 96 GLY A CA 1
ATOM 747 C C . GLY A 1 96 ? 16.336 -2.615 -14.164 1.00 91.69 96 GLY A C 1
ATOM 748 O O . GLY A 1 96 ? 17.322 -2.549 -14.897 1.00 91.69 96 GLY A O 1
ATOM 749 N N . LEU A 1 97 ? 15.185 -3.154 -14.578 1.00 91.06 97 LEU A N 1
ATOM 750 C CA . LEU A 1 97 ? 14.992 -3.715 -15.919 1.00 91.06 97 LEU A CA 1
ATOM 751 C C . LEU A 1 97 ? 15.096 -2.659 -17.026 1.00 91.06 97 LEU A C 1
ATOM 753 O O . LEU A 1 97 ? 15.674 -2.954 -18.068 1.00 91.06 97 LEU A O 1
ATOM 757 N N . LEU A 1 98 ? 14.591 -1.440 -16.812 1.00 90.00 98 LEU A N 1
ATOM 758 C CA . LEU A 1 98 ? 14.738 -0.336 -17.770 1.00 90.00 98 LEU A CA 1
A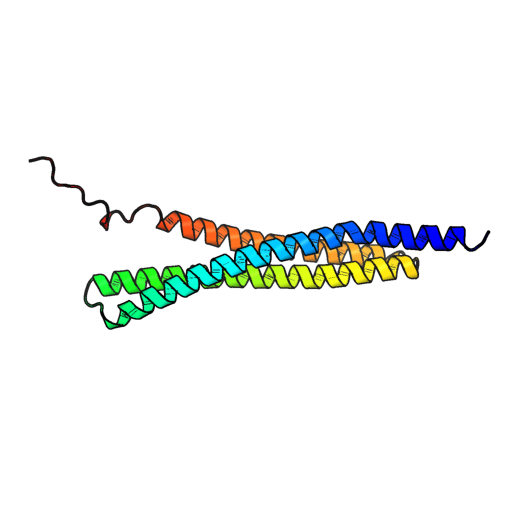TOM 759 C C . LEU A 1 98 ? 16.207 0.049 -17.967 1.00 90.00 98 LEU A C 1
ATOM 761 O O . LEU A 1 98 ? 16.647 0.221 -19.103 1.00 90.00 98 LEU A O 1
ATOM 765 N N . PHE A 1 99 ? 16.984 0.113 -16.883 1.00 87.88 99 PHE A N 1
ATOM 766 C CA . PHE A 1 99 ? 18.428 0.338 -16.975 1.00 87.88 99 PHE A CA 1
ATOM 767 C C . PHE A 1 99 ? 19.134 -0.798 -17.723 1.00 87.88 99 PHE A C 1
ATOM 769 O O . PHE A 1 99 ? 19.941 -0.536 -18.612 1.00 87.88 99 PHE A O 1
ATOM 776 N N . LEU A 1 100 ? 18.811 -2.059 -17.419 1.00 88.06 100 LEU A N 1
ATOM 777 C CA . LEU A 1 100 ? 19.383 -3.213 -18.123 1.00 88.06 100 LEU A CA 1
ATOM 778 C C . LEU A 1 100 ? 19.018 -3.224 -19.611 1.00 88.06 100 LEU A C 1
ATOM 780 O O . LEU A 1 100 ? 19.868 -3.530 -20.447 1.00 88.06 100 LEU A O 1
ATOM 784 N N . MET A 1 101 ? 17.781 -2.867 -19.953 1.00 86.06 101 MET A N 1
ATOM 785 C CA . MET A 1 101 ? 17.326 -2.743 -21.337 1.00 86.06 101 MET A CA 1
ATOM 786 C C . MET A 1 101 ? 18.112 -1.664 -22.083 1.00 86.06 101 MET A C 1
ATOM 788 O O . MET A 1 101 ? 18.573 -1.918 -23.193 1.00 86.06 101 MET A O 1
ATOM 792 N N . GLY A 1 102 ? 18.329 -0.512 -21.447 1.00 82.88 102 GLY A N 1
ATOM 793 C CA . GLY A 1 102 ? 19.136 0.578 -21.988 1.00 82.88 102 GLY A CA 1
ATOM 794 C C . GLY A 1 102 ? 20.618 0.247 -22.177 1.00 82.88 102 GLY A C 1
ATOM 795 O O . GLY A 1 102 ? 21.235 0.720 -23.121 1.00 82.88 102 GLY A O 1
ATOM 796 N N . LEU A 1 103 ? 21.197 -0.581 -21.301 1.00 83.19 103 LEU A N 1
ATOM 797 C CA . LEU A 1 103 ? 22.607 -0.982 -21.391 1.00 83.19 103 LEU A CA 1
ATOM 798 C C . LEU A 1 103 ? 22.853 -2.114 -22.395 1.00 83.19 103 LEU A C 1
ATOM 800 O O . LEU A 1 103 ? 23.919 -2.177 -23.002 1.00 83.19 103 LEU A O 1
ATOM 804 N N . THR A 1 104 ? 21.902 -3.041 -22.536 1.00 84.25 104 THR A N 1
ATOM 805 C CA . THR A 1 104 ? 22.074 -4.255 -23.356 1.00 84.25 104 THR A CA 1
ATOM 806 C C . THR A 1 104 ? 21.460 -4.151 -24.750 1.00 84.25 104 THR A C 1
ATOM 808 O O . THR A 1 104 ? 21.714 -5.026 -25.575 1.00 84.25 104 THR A O 1
ATOM 811 N N . ASN A 1 105 ? 20.638 -3.127 -25.019 1.00 79.81 105 ASN A N 1
ATOM 812 C CA . ASN A 1 105 ? 19.852 -2.971 -26.251 1.00 79.81 105 ASN A CA 1
ATOM 813 C C . ASN A 1 105 ? 19.057 -4.235 -26.648 1.00 79.81 105 ASN A C 1
ATOM 815 O O . ASN A 1 105 ? 18.778 -4.466 -27.825 1.00 79.81 105 ASN A O 1
ATOM 819 N N . ASN A 1 106 ? 18.678 -5.071 -25.673 1.00 81.31 106 ASN A N 1
ATOM 820 C CA . ASN A 1 106 ? 17.972 -6.321 -25.934 1.00 81.31 106 ASN A CA 1
ATOM 821 C C . ASN A 1 106 ? 16.446 -6.094 -26.011 1.00 81.31 106 ASN A C 1
ATOM 823 O O . ASN A 1 106 ? 15.827 -5.776 -24.989 1.00 81.31 106 ASN A O 1
ATOM 827 N N . PRO A 1 107 ? 15.801 -6.317 -27.174 1.00 80.50 107 PRO A N 1
ATOM 828 C CA . PRO A 1 107 ? 14.365 -6.092 -27.341 1.00 80.50 107 PRO A CA 1
ATOM 829 C C . PRO A 1 107 ? 13.490 -7.060 -26.528 1.00 80.50 107 PRO A C 1
ATOM 831 O O . PRO A 1 107 ? 12.347 -6.726 -26.223 1.00 80.50 107 PRO A O 1
ATOM 834 N N . ALA A 1 108 ? 14.003 -8.227 -26.118 1.00 85.12 108 ALA A N 1
ATOM 835 C CA . ALA A 1 108 ? 13.246 -9.181 -25.301 1.00 85.12 108 ALA A CA 1
ATOM 836 C C . ALA A 1 108 ? 12.904 -8.625 -23.904 1.00 85.12 108 ALA A C 1
ATOM 838 O O . ALA A 1 108 ? 11.877 -8.979 -23.322 1.00 85.12 108 ALA A O 1
ATOM 839 N N . LEU A 1 109 ? 13.723 -7.704 -23.377 1.00 86.12 109 LEU A N 1
ATOM 840 C CA . LEU A 1 109 ? 13.474 -7.060 -22.085 1.00 86.12 109 LEU A CA 1
ATOM 841 C C . LEU A 1 109 ? 12.244 -6.145 -22.117 1.00 86.12 109 LEU A C 1
ATOM 843 O O . LEU A 1 109 ? 11.595 -5.982 -21.087 1.00 86.12 109 LEU A O 1
ATOM 847 N N . ALA A 1 110 ? 11.862 -5.620 -23.287 1.00 86.75 110 ALA A N 1
ATOM 848 C CA . ALA A 1 110 ? 10.696 -4.749 -23.427 1.00 86.75 110 ALA A CA 1
ATOM 849 C C . ALA A 1 110 ? 9.397 -5.443 -22.982 1.00 86.75 110 ALA A C 1
ATOM 851 O O . ALA A 1 110 ? 8.580 -4.850 -22.275 1.00 86.75 110 ALA A O 1
ATOM 852 N N . GLN A 1 111 ? 9.224 -6.721 -23.343 1.00 89.44 111 GLN A N 1
ATOM 853 C CA . GLN A 1 111 ? 8.053 -7.509 -22.944 1.00 89.44 111 GLN A CA 1
ATOM 854 C C . GLN A 1 111 ? 8.030 -7.759 -21.430 1.00 89.44 111 GLN A C 1
ATOM 856 O O . GLN A 1 111 ? 6.974 -7.671 -20.802 1.00 89.44 111 GLN A O 1
ATOM 861 N N . ILE A 1 112 ? 9.196 -8.012 -20.828 1.00 93.38 112 ILE A N 1
ATOM 862 C CA . ILE A 1 112 ? 9.330 -8.234 -19.383 1.00 93.38 112 ILE A CA 1
ATOM 863 C C . ILE A 1 112 ? 9.031 -6.942 -18.613 1.00 93.38 112 ILE A C 1
ATOM 865 O O . ILE A 1 112 ? 8.291 -6.975 -17.632 1.00 93.38 112 ILE A O 1
ATOM 869 N N . VAL A 1 113 ? 9.541 -5.797 -19.078 1.00 91.75 113 VAL A N 1
ATOM 870 C CA . VAL A 1 113 ? 9.256 -4.471 -18.504 1.00 91.75 113 VAL A CA 1
ATOM 871 C C . VAL A 1 113 ? 7.758 -4.167 -18.555 1.00 91.75 113 VAL A C 1
ATOM 873 O O . VAL A 1 113 ? 7.182 -3.769 -17.542 1.00 91.75 113 VAL A O 1
ATOM 876 N N . ALA A 1 114 ? 7.108 -4.398 -19.700 1.00 91.06 114 ALA A N 1
ATOM 877 C CA . ALA A 1 114 ? 5.668 -4.196 -19.846 1.00 91.06 114 ALA A CA 1
ATOM 878 C C . ALA A 1 114 ? 4.857 -5.099 -18.895 1.00 91.06 114 ALA A C 1
ATOM 880 O O . ALA A 1 114 ? 3.904 -4.642 -18.255 1.00 91.06 114 ALA A O 1
ATOM 881 N N . GLY A 1 115 ? 5.266 -6.364 -18.743 1.00 94.62 115 GLY A N 1
ATOM 882 C CA . GLY A 1 115 ? 4.663 -7.296 -17.789 1.00 94.62 115 GLY A CA 1
ATOM 883 C C . GLY A 1 115 ? 4.835 -6.841 -16.338 1.00 94.62 115 GLY A C 1
ATOM 884 O O . GLY A 1 115 ? 3.856 -6.766 -15.597 1.00 94.62 115 GLY A O 1
ATOM 885 N N . ALA A 1 116 ? 6.053 -6.459 -15.944 1.00 94.19 116 ALA A N 1
ATOM 886 C CA . ALA A 1 116 ? 6.349 -5.952 -14.605 1.00 94.19 116 ALA A CA 1
ATOM 887 C C . ALA A 1 116 ? 5.542 -4.684 -14.283 1.00 94.19 116 ALA A C 1
ATOM 889 O O . ALA A 1 116 ? 4.976 -4.573 -13.196 1.00 94.19 116 ALA A O 1
ATOM 890 N N . PHE A 1 117 ? 5.416 -3.760 -15.242 1.00 93.81 117 PHE A N 1
ATOM 891 C CA . PHE A 1 117 ? 4.617 -2.544 -15.071 1.00 93.81 117 PHE A CA 1
ATOM 892 C C . PHE A 1 117 ? 3.147 -2.874 -14.826 1.00 93.81 117 PHE A C 1
ATOM 894 O O . PHE A 1 117 ? 2.529 -2.355 -13.899 1.00 93.81 117 PHE A O 1
ATOM 901 N N . THR A 1 118 ? 2.601 -3.793 -15.622 1.00 95.31 118 THR A N 1
ATOM 902 C CA . THR A 1 118 ? 1.213 -4.243 -15.488 1.00 95.31 118 THR A CA 1
ATOM 903 C C . THR A 1 118 ? 0.966 -4.870 -14.116 1.00 95.31 118 THR A C 1
ATOM 905 O O . THR A 1 118 ? -0.001 -4.520 -13.443 1.00 95.31 118 THR A O 1
ATOM 908 N N . VAL A 1 119 ? 1.870 -5.738 -13.651 1.00 96.88 119 VAL A N 1
ATOM 909 C CA . VAL A 1 119 ? 1.781 -6.362 -12.321 1.00 96.88 119 VAL A CA 1
ATOM 910 C C . VAL A 1 119 ? 1.847 -5.315 -11.204 1.00 96.88 119 VAL A C 1
ATOM 912 O O . VAL A 1 119 ? 1.044 -5.374 -10.272 1.00 96.88 119 VAL A O 1
ATOM 915 N N . ALA A 1 120 ? 2.741 -4.326 -11.307 1.00 95.69 120 ALA A N 1
ATOM 916 C CA . ALA A 1 120 ? 2.808 -3.223 -10.349 1.00 95.69 120 ALA A CA 1
ATOM 917 C C . ALA A 1 120 ? 1.479 -2.456 -10.276 1.00 95.69 120 ALA A C 1
ATOM 919 O O . ALA A 1 120 ? 0.930 -2.266 -9.191 1.00 95.69 120 ALA A O 1
ATOM 920 N N . VAL A 1 121 ? 0.915 -2.073 -11.424 1.00 95.00 121 VAL A N 1
ATOM 921 C CA . VAL A 1 121 ? -0.366 -1.353 -11.486 1.00 95.00 121 VAL A CA 1
ATOM 922 C C . VAL A 1 121 ? -1.520 -2.197 -10.937 1.00 95.00 121 VAL A C 1
ATOM 924 O O . VAL A 1 121 ? -2.397 -1.654 -10.262 1.00 95.00 121 VAL A O 1
ATOM 927 N N . ILE A 1 122 ? -1.523 -3.516 -11.153 1.00 97.25 122 ILE A N 1
ATOM 928 C CA . ILE A 1 122 ? -2.519 -4.422 -10.560 1.00 97.25 122 ILE A CA 1
ATOM 929 C C . ILE A 1 122 ? -2.409 -4.414 -9.032 1.00 97.25 122 ILE A C 1
ATOM 931 O O . ILE A 1 122 ? -3.424 -4.233 -8.358 1.00 97.25 122 ILE A O 1
ATOM 935 N N . PHE A 1 123 ? -1.206 -4.548 -8.466 1.00 96.94 123 PHE A N 1
ATOM 936 C CA . PHE A 1 123 ? -1.028 -4.489 -7.011 1.00 96.94 123 PHE A CA 1
ATOM 937 C C . PHE A 1 123 ? -1.434 -3.137 -6.428 1.00 96.94 123 PHE A C 1
ATOM 939 O O . PHE A 1 123 ? -2.146 -3.099 -5.423 1.00 96.94 123 PHE A O 1
ATOM 946 N N . LEU A 1 124 ? -1.072 -2.036 -7.087 1.00 94.94 124 LEU A N 1
ATOM 947 C CA . LEU A 1 124 ? -1.519 -0.702 -6.695 1.00 94.94 124 LEU A CA 1
ATOM 948 C C . LEU A 1 124 ? -3.050 -0.578 -6.745 1.00 94.94 124 LEU A C 1
ATOM 950 O O . LEU A 1 124 ? -3.663 -0.048 -5.820 1.00 94.94 124 LEU A O 1
ATOM 954 N N . SER A 1 125 ? -3.686 -1.119 -7.783 1.00 96.31 125 SER A N 1
ATOM 955 C CA . SER A 1 125 ? -5.146 -1.114 -7.921 1.00 96.31 125 SER A CA 1
ATOM 956 C C . SER A 1 125 ? -5.818 -1.894 -6.790 1.00 96.31 125 SER A C 1
ATOM 958 O O . SER A 1 125 ? -6.771 -1.405 -6.184 1.00 96.31 125 SER A O 1
ATOM 960 N N . VAL A 1 126 ? -5.293 -3.074 -6.441 1.00 96.19 126 VAL A N 1
ATOM 961 C CA . VAL A 1 126 ? -5.789 -3.864 -5.304 1.00 96.19 126 VAL A CA 1
ATOM 962 C C . VAL A 1 126 ? -5.617 -3.094 -3.991 1.00 96.19 126 VAL A C 1
ATOM 964 O O . VAL A 1 126 ? -6.560 -3.039 -3.201 1.00 96.19 126 VAL A O 1
ATOM 967 N N . ALA A 1 127 ? -4.472 -2.442 -3.770 1.00 94.81 127 ALA A N 1
ATOM 968 C CA . ALA A 1 127 ? -4.244 -1.617 -2.583 1.00 94.81 127 ALA A CA 1
ATOM 969 C C . ALA A 1 127 ? -5.282 -0.487 -2.456 1.00 94.81 127 ALA A C 1
ATOM 971 O O . ALA A 1 127 ? -5.877 -0.301 -1.391 1.00 94.81 127 ALA A O 1
ATOM 972 N N . LEU A 1 128 ? -5.566 0.219 -3.555 1.00 93.75 128 LEU A N 1
ATOM 973 C CA . LEU A 1 128 ? -6.568 1.287 -3.598 1.00 93.75 128 LEU A CA 1
ATOM 974 C C . LEU A 1 128 ? -7.993 0.773 -3.378 1.00 93.75 128 LEU A C 1
ATOM 976 O O . LEU A 1 128 ? -8.778 1.423 -2.686 1.00 93.75 128 LEU A O 1
ATOM 980 N N . ILE A 1 129 ? -8.334 -0.403 -3.908 1.00 94.75 129 ILE A N 1
ATOM 981 C CA . ILE A 1 129 ? -9.632 -1.039 -3.654 1.00 94.75 129 ILE A CA 1
ATOM 982 C C . ILE A 1 129 ? -9.774 -1.368 -2.165 1.00 94.75 129 ILE A C 1
ATOM 984 O O . ILE A 1 129 ? -10.806 -1.056 -1.571 1.00 94.75 129 ILE A O 1
ATOM 988 N N . GLN A 1 130 ? -8.746 -1.943 -1.536 1.00 91.19 130 GLN A N 1
ATOM 989 C CA . GLN A 1 130 ? -8.769 -2.261 -0.103 1.00 91.19 130 GLN A CA 1
ATOM 990 C C . GLN A 1 130 ? -8.901 -1.002 0.755 1.00 91.19 130 GLN A C 1
ATOM 992 O O . GLN A 1 130 ? -9.709 -0.966 1.685 1.00 91.19 130 GLN A O 1
ATOM 997 N N . PHE A 1 131 ? -8.186 0.061 0.390 1.00 88.50 131 PHE A N 1
ATOM 998 C CA . PHE A 1 131 ? -8.330 1.363 1.027 1.00 88.50 131 PHE A CA 1
ATOM 999 C C . PHE A 1 131 ? -9.743 1.940 0.857 1.00 88.50 131 PHE A C 1
ATOM 1001 O O . PHE A 1 131 ? -10.350 2.393 1.823 1.00 88.50 131 PHE A O 1
ATOM 1008 N N . SER A 1 132 ? -10.318 1.869 -0.346 1.00 89.38 132 SER A N 1
ATOM 1009 C CA . SER A 1 132 ? -11.686 2.330 -0.611 1.00 89.38 132 SER A CA 1
ATOM 1010 C C . SER A 1 132 ? -12.726 1.562 0.213 1.00 89.38 132 SER A C 1
ATOM 1012 O O . SER A 1 132 ? -13.658 2.161 0.757 1.00 89.38 132 SER A O 1
ATOM 1014 N N . ARG A 1 133 ? -12.559 0.240 0.363 1.00 88.25 133 ARG A N 1
ATOM 1015 C CA . ARG A 1 133 ? -13.422 -0.595 1.217 1.00 88.25 133 ARG A CA 1
ATOM 1016 C C . ARG A 1 133 ? -13.356 -0.162 2.676 1.00 88.25 133 ARG A C 1
ATOM 1018 O O . ARG A 1 133 ? -14.391 -0.105 3.342 1.00 88.25 133 ARG A O 1
ATOM 1025 N N . GLU A 1 134 ? -12.170 0.179 3.160 1.00 88.00 134 GLU A N 1
ATOM 1026 C CA . GLU A 1 134 ? -12.010 0.695 4.512 1.00 88.00 134 GLU A CA 1
ATOM 1027 C C . GLU A 1 134 ? -12.684 2.064 4.685 1.00 88.00 134 GLU A C 1
ATOM 1029 O O . GLU A 1 134 ? -13.426 2.237 5.652 1.00 88.00 134 GLU A O 1
ATOM 1034 N N . VAL A 1 135 ? -12.546 2.989 3.724 1.00 85.62 135 VAL A N 1
ATOM 1035 C CA . VAL A 1 135 ? -13.206 4.309 3.776 1.00 85.62 135 VAL A CA 1
ATOM 1036 C C . VAL A 1 135 ? -14.723 4.150 3.839 1.00 85.62 135 VAL A C 1
ATOM 1038 O O . VAL A 1 135 ? -15.379 4.779 4.667 1.00 85.62 135 VAL A O 1
ATOM 1041 N N . ARG A 1 136 ? -15.291 3.266 3.011 1.00 81.62 136 ARG A N 1
ATOM 1042 C CA . ARG A 1 136 ? -16.735 2.978 3.017 1.00 81.62 136 ARG A CA 1
ATOM 1043 C C . ARG A 1 136 ? -17.204 2.378 4.344 1.00 81.62 136 ARG A C 1
ATOM 1045 O O . ARG A 1 136 ? -18.280 2.724 4.820 1.00 81.62 136 ARG A O 1
ATOM 1052 N N . THR A 1 137 ? -16.388 1.521 4.960 1.00 76.00 137 THR A N 1
ATOM 1053 C CA . THR A 1 137 ? -16.661 0.963 6.299 1.00 76.00 137 THR A CA 1
ATOM 1054 C C . THR A 1 137 ? -16.550 2.038 7.391 1.00 76.00 137 THR A C 1
ATOM 1056 O O . THR A 1 137 ? -17.238 1.969 8.404 1.00 76.00 137 THR A O 1
ATOM 1059 N N . GLY A 1 138 ? -15.706 3.052 7.180 1.00 66.94 138 GLY A N 1
ATOM 1060 C CA . GLY A 1 138 ? -15.597 4.256 8.005 1.00 66.94 138 GLY A CA 1
ATOM 1061 C C . GLY A 1 138 ? -16.862 5.111 7.998 1.00 66.94 138 GLY A C 1
ATOM 1062 O O . GLY A 1 138 ? -17.382 5.466 9.048 1.00 66.94 138 GLY A O 1
ATOM 1063 N N . ILE A 1 139 ? -17.371 5.412 6.803 1.00 69.50 139 ILE A N 1
ATOM 1064 C CA . ILE A 1 139 ? -18.513 6.319 6.612 1.00 69.50 139 ILE A CA 1
ATOM 1065 C C . ILE A 1 139 ? -19.817 5.719 7.149 1.00 69.50 139 ILE A C 1
ATOM 1067 O O . ILE A 1 139 ? -20.623 6.442 7.725 1.00 69.50 139 ILE A O 1
ATOM 1071 N N . ARG A 1 140 ? -20.020 4.401 7.013 1.00 58.59 140 ARG A N 1
ATOM 1072 C CA . ARG A 1 140 ? -21.241 3.732 7.500 1.00 58.59 140 ARG A CA 1
ATOM 1073 C C . ARG A 1 140 ? -21.447 3.859 9.016 1.00 58.59 140 ARG A C 1
ATOM 1075 O O . ARG A 1 140 ? -22.573 3.774 9.475 1.00 58.59 140 ARG A O 1
ATOM 1082 N N . ASP A 1 141 ? -20.369 4.086 9.753 1.00 54.22 141 ASP A N 1
ATOM 1083 C CA . ASP A 1 141 ? -20.333 4.199 11.215 1.00 54.22 141 ASP A CA 1
ATOM 1084 C C . ASP A 1 141 ? -20.480 5.661 11.695 1.00 54.22 141 ASP A C 1
ATOM 1086 O O . ASP A 1 141 ? -20.748 5.925 12.860 1.00 54.22 141 ASP A O 1
ATOM 1090 N N . PHE A 1 142 ? -20.315 6.629 10.780 1.00 51.06 142 PHE A N 1
ATOM 1091 C CA . PHE A 1 142 ? -20.566 8.058 11.015 1.00 51.06 142 PHE A CA 1
ATOM 1092 C C . PHE A 1 142 ? -22.023 8.468 10.767 1.00 51.06 142 PHE A C 1
ATOM 1094 O O . PHE A 1 142 ? -22.401 9.590 11.105 1.00 51.06 142 PHE A O 1
ATOM 1101 N N . MET A 1 143 ? -22.852 7.58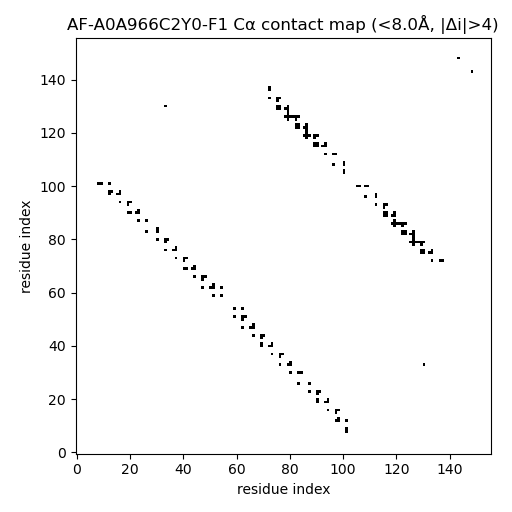3 10.201 1.00 52.72 143 MET A N 1
ATOM 1102 C CA . MET A 1 143 ? -24.302 7.698 10.348 1.00 52.72 143 MET A CA 1
ATOM 1103 C C . MET A 1 143 ? -24.590 7.426 11.819 1.00 52.72 143 MET A C 1
ATOM 1105 O O . MET A 1 143 ? -24.641 6.271 12.226 1.00 52.72 143 MET A O 1
ATOM 1109 N N . ILE A 1 144 ? -24.634 8.518 12.589 1.00 54.97 144 ILE A N 1
ATOM 1110 C CA . ILE A 1 144 ? -24.998 8.615 14.003 1.00 54.97 144 ILE A CA 1
ATOM 1111 C C . ILE A 1 144 ? -25.887 7.423 14.350 1.00 54.97 144 ILE A C 1
ATOM 1113 O O . ILE A 1 144 ? -27.002 7.336 13.833 1.00 54.97 144 ILE A O 1
ATOM 1117 N N . ARG A 1 145 ? -25.358 6.479 15.145 1.00 53.72 145 ARG A N 1
ATOM 1118 C CA . ARG A 1 145 ? -26.139 5.358 15.687 1.00 53.72 145 ARG A CA 1
ATOM 1119 C C . ARG A 1 145 ? -27.447 5.973 16.182 1.00 53.72 145 ARG A C 1
ATOM 1121 O O . ARG A 1 145 ? -27.383 6.925 16.958 1.00 53.72 145 ARG A O 1
ATOM 1128 N N . GLU A 1 146 ? -28.596 5.498 15.699 1.00 55.12 146 GLU A N 1
ATOM 1129 C CA . GLU A 1 146 ? -29.908 6.059 16.076 1.00 55.12 146 GLU A CA 1
ATOM 1130 C C . GLU A 1 146 ? -30.092 6.111 17.602 1.00 55.12 146 GLU A C 1
ATOM 1132 O O . GLU A 1 146 ? -30.830 6.941 18.107 1.00 55.12 146 GLU A O 1
ATOM 1137 N N . GLU A 1 147 ? -29.333 5.305 18.342 1.00 56.16 147 GLU A N 1
ATOM 1138 C CA . GLU A 1 147 ? -29.230 5.300 19.804 1.00 56.16 147 GLU A CA 1
ATOM 1139 C C . GLU A 1 147 ? -28.678 6.601 20.428 1.00 56.16 147 GLU A C 1
ATOM 1141 O O . GLU A 1 147 ? -29.001 6.892 21.572 1.00 56.16 147 GLU A O 1
ATOM 1146 N N . TYR A 1 148 ? -27.883 7.405 19.706 1.00 54.47 148 TYR A N 1
ATOM 1147 C CA . TYR A 1 148 ? -27.457 8.753 20.139 1.00 54.47 148 TYR A CA 1
ATOM 1148 C C . TYR A 1 148 ? -28.368 9.865 19.616 1.00 54.47 148 TYR A C 1
ATOM 1150 O O . TYR A 1 148 ? -28.244 11.020 20.031 1.00 54.47 148 TYR A O 1
ATOM 1158 N N . LEU A 1 149 ? -29.277 9.541 18.694 1.00 58.41 149 LEU A N 1
ATOM 1159 C CA . LEU A 1 149 ? -30.411 10.400 18.405 1.00 58.41 149 LEU A CA 1
ATOM 1160 C C . LEU A 1 149 ? -31.415 10.159 19.531 1.00 58.41 149 LEU A C 1
ATOM 1162 O O . LEU A 1 149 ? -32.410 9.464 19.342 1.00 58.41 149 LEU A O 1
ATOM 1166 N N . GLU A 1 150 ? -31.154 10.739 20.708 1.00 57.47 150 GLU A N 1
ATOM 1167 C CA . GLU A 1 150 ? -32.223 10.988 21.669 1.00 57.47 150 GLU A CA 1
ATOM 1168 C C . GLU A 1 150 ? -33.306 11.744 20.901 1.00 57.47 150 GLU A C 1
ATOM 1170 O O . GLU A 1 150 ? -33.209 12.948 20.634 1.00 57.47 150 GLU A O 1
ATOM 1175 N N . ARG A 1 151 ? -34.346 11.021 20.483 1.00 58.56 151 ARG A N 1
ATOM 1176 C CA . ARG A 1 151 ? -35.603 11.636 20.113 1.00 58.56 151 ARG A CA 1
ATOM 1177 C C . ARG A 1 151 ? -36.093 12.199 21.433 1.00 58.56 151 ARG A C 1
ATOM 1179 O O . ARG A 1 151 ? -36.677 11.486 22.235 1.00 58.56 151 ARG A O 1
ATOM 1186 N N . SER A 1 152 ? -35.726 13.451 21.707 1.00 50.34 152 SER A N 1
ATOM 1187 C CA . SER A 1 152 ? -36.344 14.223 22.769 1.00 50.34 152 SER A CA 1
ATOM 1188 C C . SER A 1 152 ? -37.836 14.009 22.583 1.00 50.34 152 SER A C 1
ATOM 1190 O O . SER A 1 152 ? -38.364 14.362 21.524 1.00 50.34 152 SER A O 1
ATOM 1192 N N . ASP A 1 153 ? -38.479 13.387 23.569 1.00 54.22 153 ASP A N 1
ATOM 1193 C CA . ASP A 1 153 ? -39.930 13.339 23.734 1.00 54.22 153 ASP A CA 1
ATOM 1194 C C . ASP A 1 153 ? -40.450 14.773 23.963 1.00 54.22 153 ASP A C 1
ATOM 1196 O O . ASP A 1 153 ? -41.038 15.130 24.979 1.00 54.22 153 ASP A O 1
ATOM 1200 N N . ARG A 1 154 ? -40.198 15.649 22.992 1.00 54.50 154 ARG A N 1
ATOM 1201 C CA . ARG A 1 154 ? -40.983 16.829 22.691 1.00 54.50 154 ARG A CA 1
ATOM 1202 C C . ARG A 1 154 ? -42.010 16.386 21.667 1.00 54.50 154 ARG A C 1
ATOM 1204 O O . ARG A 1 154 ? -41.856 16.641 20.480 1.00 54.50 154 ARG A O 1
ATOM 1211 N N . ASP A 1 155 ? -42.995 15.635 22.139 1.00 51.88 155 ASP A N 1
ATOM 1212 C CA . ASP A 1 155 ? -44.395 15.968 21.897 1.00 51.88 155 ASP A CA 1
ATOM 1213 C C . ASP A 1 155 ? -45.318 14.981 22.631 1.00 51.88 155 ASP A C 1
ATOM 1215 O O . ASP A 1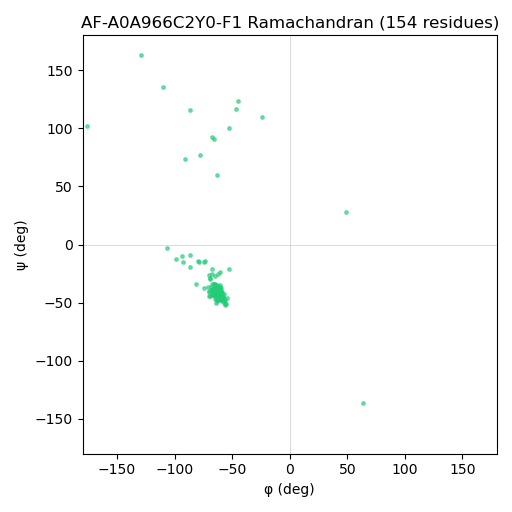 155 ? -45.636 13.911 22.114 1.00 51.88 155 ASP A O 1
ATOM 1219 N N . LYS A 1 156 ? -45.831 15.487 23.767 1.00 43.12 156 LYS A N 1
ATOM 1220 C CA . LYS A 1 156 ? -47.064 15.147 24.510 1.00 43.12 156 LYS A CA 1
ATOM 1221 C C . LYS A 1 156 ? -46.944 14.280 25.758 1.00 43.12 156 LYS A C 1
ATOM 1223 O O . LYS A 1 156 ? -46.784 13.052 25.637 1.00 43.12 156 LYS A O 1
#

Solvent-accessible surface area (backbone atoms only — not comparable to full-atom values): 8372 Å² total; per-residue (Å²): 125,75,68,62,61,59,51,51,54,55,52,53,40,53,57,65,44,45,62,60,51,52,50,48,54,51,49,54,54,51,47,50,53,44,50,57,49,42,51,54,48,50,54,51,42,54,58,55,56,63,47,57,83,77,41,63,74,69,59,31,55,52,50,53,53,54,50,53,53,43,51,53,41,50,53,27,38,52,50,14,48,52,28,39,51,53,17,45,54,36,45,54,51,34,47,53,45,51,51,51,30,60,74,66,73,44,72,73,49,55,60,52,41,53,50,36,50,51,52,18,52,50,28,39,49,51,14,51,50,32,41,50,54,34,52,55,61,53,54,66,64,66,56,69,55,67,86,77,55,71,74,68,86,82,79,132

Foldseek 3Di:
DPPVVVVVLVVVLVVVLVVLVVVLVVLVVVLVVLVVVLVVLVVVLVVLVVCCVVDDDPRNVVSVVSNVLSVLLNVLSVLLNVLSVVLSVLSVVLSVLSVVCSVVVDPVSVVVSVVSNVSSVVSNVSSVVSVVVSVVSVVVPVPPPCVVVPPPPPDD

Radius of gyration: 24.71 Å; Cα contacts (8 Å, |Δi|>4): 107; chains: 1; bounding box: 80×26×66 Å